Protein AF-D2I7M9-F1 (afdb_monomer)

Mean predicted aligned error: 14.88 Å

Radius of gyration: 34.61 Å; Cα contacts (8 Å, |Δi|>4): 36; chains: 1; bounding box: 81×60×85 Å

Structure (mmCIF, N/CA/C/O backbone):
data_AF-D2I7M9-F1
#
_entry.id   AF-D2I7M9-F1
#
loop_
_atom_site.group_PDB
_atom_site.id
_atom_site.type_symbol
_atom_site.label_atom_id
_atom_site.label_alt_id
_atom_site.label_comp_id
_atom_site.label_asym_id
_atom_site.label_entity_id
_atom_site.label_seq_id
_atom_site.pdbx_PDB_ins_code
_atom_site.Cartn_x
_atom_site.Cartn_y
_atom_site.Cartn_z
_atom_site.occupancy
_atom_site.B_iso_or_equiv
_atom_site.auth_seq_id
_atom_site.auth_comp_id
_atom_site.auth_asym_id
_atom_site.auth_atom_id
_atom_site.pdbx_PDB_model_num
ATOM 1 N N . MET A 1 1 ? 60.136 12.811 -37.665 1.00 73.50 1 MET A N 1
ATOM 2 C CA . MET A 1 1 ? 59.187 12.056 -38.513 1.00 73.50 1 MET A CA 1
ATOM 3 C C . MET A 1 1 ? 57.818 12.702 -38.362 1.00 73.50 1 MET A C 1
ATOM 5 O O . MET A 1 1 ? 57.393 12.862 -37.226 1.00 73.50 1 MET A O 1
ATOM 9 N N . LYS A 1 2 ? 57.168 13.144 -39.448 1.00 67.88 2 LYS A N 1
ATOM 10 C CA . LYS A 1 2 ? 55.767 13.604 -39.380 1.00 67.88 2 LYS A CA 1
ATOM 11 C C . LYS A 1 2 ? 54.863 12.363 -39.402 1.00 67.88 2 LYS A C 1
ATOM 13 O O . LYS A 1 2 ? 55.114 11.504 -40.249 1.00 67.88 2 LYS A O 1
ATOM 18 N N . PRO A 1 3 ? 53.889 12.227 -38.487 1.00 71.81 3 PRO A N 1
ATOM 19 C CA . PRO A 1 3 ? 52.992 11.079 -38.498 1.00 71.81 3 PRO A CA 1
ATOM 20 C C . PRO A 1 3 ? 52.155 11.053 -39.792 1.00 71.81 3 PRO A C 1
ATOM 22 O O . PRO A 1 3 ? 51.935 12.111 -40.391 1.00 71.81 3 PRO A O 1
ATOM 25 N N . PRO A 1 4 ? 51.719 9.862 -40.246 1.00 77.38 4 PRO A N 1
ATOM 26 C CA . PRO A 1 4 ? 50.911 9.715 -41.452 1.00 77.38 4 PRO A CA 1
ATOM 27 C C . PRO A 1 4 ? 49.624 10.557 -41.397 1.00 77.38 4 PRO A C 1
ATOM 29 O O . PRO A 1 4 ? 49.048 10.706 -40.320 1.00 77.38 4 PRO A O 1
ATOM 32 N N . PRO A 1 5 ? 49.133 11.062 -42.543 1.00 70.81 5 PRO A N 1
ATOM 33 C CA . PRO A 1 5 ? 48.019 12.015 -42.603 1.00 70.81 5 PRO A CA 1
ATOM 34 C C . PRO A 1 5 ? 46.698 11.533 -41.975 1.00 70.81 5 PRO A C 1
ATOM 36 O O . PRO A 1 5 ? 45.897 12.367 -41.579 1.00 70.81 5 PRO A O 1
ATOM 39 N N . LEU A 1 6 ? 46.497 10.220 -41.820 1.00 68.88 6 LEU A N 1
ATOM 40 C CA . LEU A 1 6 ? 45.281 9.617 -41.247 1.00 68.88 6 LEU A CA 1
ATOM 41 C C . LEU A 1 6 ? 45.448 9.164 -39.785 1.00 68.88 6 LEU A C 1
ATOM 43 O O . LEU A 1 6 ? 44.545 8.571 -39.209 1.00 68.88 6 LEU A O 1
ATOM 47 N N . PHE A 1 7 ? 46.609 9.408 -39.168 1.00 67.75 7 PHE A N 1
ATOM 48 C CA . PHE A 1 7 ? 46.930 8.903 -37.827 1.00 67.75 7 PHE A CA 1
ATOM 49 C C . PHE A 1 7 ? 46.013 9.458 -36.719 1.00 67.75 7 PHE A C 1
ATOM 51 O O . PHE A 1 7 ? 45.846 8.816 -35.688 1.00 67.75 7 PHE A O 1
ATOM 58 N N . ASN A 1 8 ? 45.400 10.624 -36.947 1.00 69.38 8 ASN A N 1
ATOM 59 C CA . ASN A 1 8 ? 44.469 11.270 -36.017 1.00 69.38 8 ASN A CA 1
ATOM 60 C C . ASN A 1 8 ? 42.984 11.063 -36.377 1.00 69.38 8 ASN A C 1
ATOM 62 O O . ASN A 1 8 ? 42.125 11.639 -35.711 1.00 69.38 8 ASN A O 1
ATOM 66 N N . GLU A 1 9 ? 42.659 10.290 -37.418 1.00 77.75 9 GLU A N 1
ATOM 67 C CA . GLU A 1 9 ? 41.266 10.060 -37.809 1.00 77.75 9 GLU A CA 1
ATOM 68 C C . GLU A 1 9 ? 40.650 8.886 -37.040 1.00 77.75 9 GLU A C 1
ATOM 70 O O . GLU A 1 9 ? 41.242 7.815 -36.888 1.00 77.75 9 GLU A O 1
ATOM 75 N N . VAL A 1 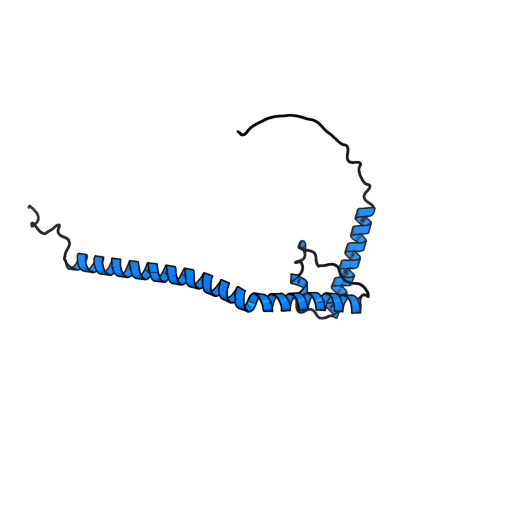10 ? 39.430 9.093 -36.544 1.00 78.94 10 VAL A N 1
ATOM 76 C CA . VAL A 1 10 ? 38.665 8.061 -35.844 1.00 78.94 10 VAL A CA 1
ATOM 77 C C . VAL A 1 10 ? 38.230 7.001 -36.859 1.00 78.94 10 VAL A C 1
ATOM 79 O O . VAL A 1 10 ? 37.577 7.314 -37.853 1.00 78.94 10 VAL A O 1
ATOM 82 N N . SER A 1 11 ? 38.585 5.737 -36.614 1.00 87.00 11 SER A N 1
ATOM 83 C CA . SER A 1 11 ? 38.218 4.623 -37.500 1.00 87.00 11 SER A CA 1
ATOM 84 C C . SER A 1 11 ? 36.698 4.523 -37.678 1.00 87.00 11 SER A C 1
ATOM 86 O O . SER A 1 11 ? 35.938 4.683 -36.722 1.00 87.00 11 SER A O 1
ATOM 88 N N . ALA A 1 12 ? 36.245 4.146 -38.877 1.00 88.19 12 ALA A N 1
ATOM 89 C CA . ALA A 1 12 ? 34.831 3.899 -39.174 1.00 88.19 12 ALA A CA 1
ATOM 90 C C . ALA A 1 12 ? 34.173 2.907 -38.192 1.00 88.19 12 ALA A C 1
ATOM 92 O O . ALA A 1 12 ? 32.999 3.048 -37.849 1.00 88.19 12 ALA A O 1
ATOM 93 N N . THR A 1 13 ? 34.943 1.938 -37.687 1.00 89.69 13 THR A N 1
ATOM 94 C CA . THR A 1 13 ? 34.495 0.989 -36.656 1.00 89.69 13 THR A CA 1
ATOM 95 C C . THR A 1 13 ? 34.154 1.669 -35.330 1.00 89.69 13 THR A C 1
ATOM 97 O O . THR A 1 13 ? 33.180 1.287 -34.685 1.00 89.69 13 THR A O 1
ATOM 100 N N . VAL A 1 14 ? 34.916 2.692 -34.935 1.00 90.75 14 VAL A N 1
ATOM 101 C CA . VAL A 1 14 ? 34.681 3.459 -33.704 1.00 90.75 14 VAL A CA 1
ATOM 102 C C . VAL A 1 14 ? 33.430 4.321 -33.860 1.00 90.75 14 VAL A C 1
ATOM 104 O O . VAL A 1 14 ? 32.559 4.268 -32.999 1.00 90.75 14 VAL A O 1
ATOM 107 N N . ILE A 1 15 ? 33.261 4.995 -35.004 1.00 91.12 15 ILE A N 1
ATOM 108 C CA . ILE A 1 15 ? 32.053 5.786 -35.308 1.00 91.12 15 ILE A CA 1
ATOM 109 C C . ILE A 1 15 ? 30.795 4.900 -35.267 1.00 91.12 15 ILE A C 1
ATOM 111 O O . ILE A 1 15 ? 29.759 5.279 -34.714 1.00 91.12 15 ILE A O 1
ATOM 115 N N . GLN A 1 16 ? 30.867 3.688 -35.827 1.00 94.62 16 GLN A N 1
ATOM 116 C CA . GLN A 1 16 ? 29.755 2.741 -35.776 1.00 94.62 16 GLN A CA 1
ATOM 117 C C . GLN A 1 16 ? 29.469 2.268 -34.343 1.00 94.62 16 GLN A C 1
ATOM 119 O O . GLN A 1 16 ? 28.302 2.193 -33.950 1.00 94.62 16 GLN A O 1
ATOM 124 N N . ALA A 1 17 ? 30.507 1.972 -33.558 1.00 94.56 17 ALA A N 1
ATOM 125 C CA . ALA A 1 17 ? 30.364 1.562 -32.164 1.00 94.56 17 ALA A CA 1
ATOM 126 C C . ALA A 1 17 ? 29.731 2.667 -31.303 1.00 94.56 17 ALA A C 1
ATOM 128 O O . ALA A 1 17 ? 28.813 2.384 -30.533 1.00 94.56 17 ALA A O 1
ATOM 129 N N . GLU A 1 18 ? 30.152 3.922 -31.482 1.00 95.38 18 GLU A N 1
ATOM 130 C CA . GLU A 1 18 ? 29.567 5.092 -30.819 1.00 95.38 18 GLU A CA 1
ATOM 131 C C . GLU A 1 18 ? 28.090 5.253 -31.178 1.00 95.38 18 GLU A C 1
ATOM 133 O O . GLU A 1 18 ? 27.251 5.398 -30.289 1.00 95.38 18 GLU A O 1
ATOM 138 N N . LYS A 1 19 ? 27.738 5.131 -32.465 1.00 96.25 19 LYS A N 1
ATOM 139 C CA . LYS A 1 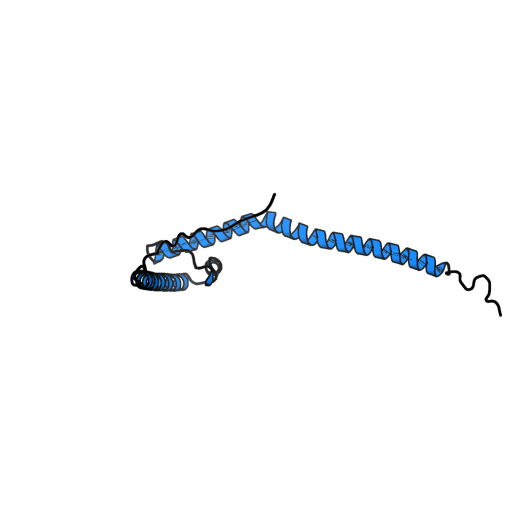19 ? 26.340 5.197 -32.913 1.00 96.25 19 LYS A CA 1
ATOM 140 C C . LYS A 1 19 ? 25.476 4.122 -32.250 1.00 96.25 19 LYS A C 1
ATOM 142 O O . LYS A 1 19 ? 24.388 4.421 -31.764 1.00 96.25 19 LYS A O 1
ATOM 147 N N . VAL A 1 20 ? 25.953 2.876 -32.209 1.00 97.06 20 VAL A N 1
ATOM 148 C CA . VAL A 1 20 ? 25.234 1.767 -31.557 1.00 97.06 20 VAL A CA 1
ATOM 149 C C . VAL A 1 20 ? 25.133 1.986 -30.046 1.00 97.06 20 VAL A C 1
ATOM 151 O O . VAL A 1 20 ? 24.090 1.705 -29.459 1.00 97.06 20 VAL A O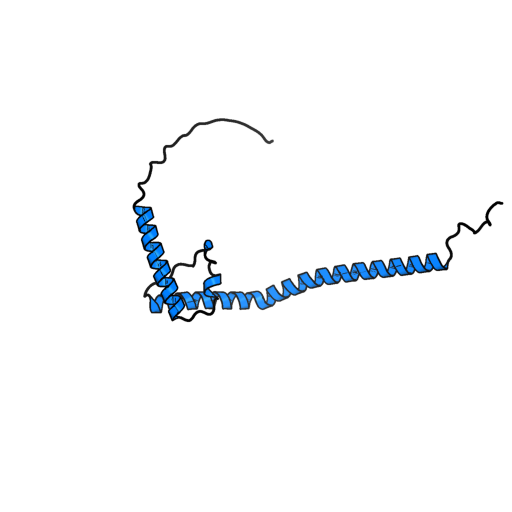 1
ATOM 154 N N . SER A 1 21 ? 26.191 2.497 -29.411 1.00 96.94 21 SER A N 1
ATOM 155 C CA . SER A 1 21 ? 26.194 2.816 -27.981 1.00 96.94 21 SER A CA 1
ATOM 156 C C . SER A 1 21 ? 25.144 3.874 -27.640 1.00 96.94 21 SER A C 1
ATOM 158 O O . SER A 1 21 ? 24.328 3.657 -26.747 1.00 96.94 21 SER A O 1
ATOM 160 N N . SER A 1 22 ? 25.091 4.963 -28.411 1.00 97.00 22 SER A N 1
ATOM 161 C CA . SER A 1 22 ? 24.111 6.037 -28.233 1.00 97.00 22 SER A CA 1
ATOM 162 C C . SER A 1 22 ? 22.673 5.543 -28.385 1.00 97.00 22 SER A C 1
ATOM 164 O O . SER A 1 22 ? 21.837 5.834 -27.533 1.00 97.00 22 SER A O 1
ATOM 166 N N . LEU A 1 23 ? 22.392 4.730 -29.412 1.00 97.56 23 LEU A N 1
ATOM 167 C CA . LEU A 1 23 ? 21.062 4.139 -29.610 1.00 97.56 23 LEU A CA 1
ATOM 168 C C . LEU A 1 23 ? 20.661 3.224 -28.446 1.00 97.56 23 LEU A C 1
ATOM 170 O O . LEU A 1 23 ? 19.524 3.265 -27.981 1.00 97.56 23 LEU A O 1
ATOM 174 N N . ARG A 1 24 ? 21.597 2.409 -27.946 1.00 97.94 24 ARG A N 1
ATOM 175 C CA . ARG A 1 24 ? 21.358 1.542 -26.785 1.00 97.94 24 ARG A CA 1
ATOM 176 C C . ARG A 1 24 ? 21.049 2.361 -25.536 1.00 97.94 24 ARG A C 1
ATOM 178 O O . ARG A 1 24 ? 20.111 2.026 -24.822 1.00 97.94 24 ARG A O 1
ATOM 185 N N . ASN A 1 25 ? 21.825 3.414 -25.290 1.00 98.00 25 ASN A N 1
ATOM 186 C CA . ASN A 1 25 ? 21.642 4.294 -24.144 1.00 98.00 25 ASN A CA 1
ATOM 187 C C . ASN A 1 25 ? 20.265 4.976 -24.177 1.00 98.00 25 ASN A C 1
ATOM 189 O O . ASN A 1 25 ? 19.567 4.992 -23.170 1.00 98.00 25 ASN A O 1
ATOM 193 N N . GLU A 1 26 ? 19.829 5.467 -25.341 1.00 97.94 26 GLU A N 1
ATOM 194 C CA . GLU A 1 26 ? 18.499 6.069 -25.499 1.00 97.94 26 GLU A CA 1
ATOM 195 C C . GLU A 1 26 ? 17.375 5.078 -25.156 1.00 97.94 26 GLU A C 1
ATOM 197 O O . GLU A 1 26 ? 16.449 5.406 -24.416 1.00 97.94 26 GLU A O 1
ATOM 202 N N . VAL A 1 27 ? 17.470 3.845 -25.660 1.00 98.19 27 VAL A N 1
ATOM 203 C CA . VAL A 1 27 ? 16.490 2.789 -25.373 1.00 98.19 27 VAL A CA 1
ATOM 204 C C . VAL A 1 27 ? 16.491 2.417 -23.888 1.00 98.19 27 VAL A C 1
ATOM 206 O O . VAL A 1 27 ? 15.425 2.254 -23.298 1.00 98.19 27 VAL A O 1
ATOM 209 N N . GLN A 1 28 ? 17.667 2.326 -23.263 1.00 98.31 28 GLN A N 1
ATOM 210 C CA . GLN A 1 28 ? 17.790 2.042 -21.831 1.00 98.31 28 GLN A CA 1
ATOM 211 C C . GLN A 1 28 ? 17.133 3.122 -20.971 1.00 98.31 28 GLN A C 1
ATOM 213 O O . GLN A 1 28 ? 16.389 2.782 -20.055 1.00 98.31 28 GLN A O 1
ATOM 218 N N . ILE A 1 29 ? 17.345 4.401 -21.296 1.00 98.12 29 ILE A N 1
ATOM 219 C CA . ILE A 1 29 ? 16.714 5.518 -20.582 1.00 98.12 29 ILE A CA 1
ATOM 220 C C . ILE A 1 29 ? 15.189 5.432 -20.694 1.00 98.12 29 ILE A C 1
ATOM 222 O O . ILE A 1 29 ? 14.509 5.470 -19.673 1.00 98.12 29 ILE A O 1
ATOM 226 N N . LYS A 1 30 ? 14.649 5.212 -21.900 1.00 98.31 30 LYS A N 1
ATOM 227 C CA . LYS A 1 30 ? 13.194 5.080 -22.098 1.00 98.31 30 LYS A CA 1
ATOM 228 C C . LYS A 1 30 ? 12.599 3.913 -21.311 1.00 98.31 30 LYS A C 1
ATOM 230 O O . LYS A 1 30 ? 11.518 4.033 -20.746 1.00 98.31 30 LYS A O 1
ATOM 235 N N . HIS A 1 31 ? 13.285 2.772 -21.260 1.00 98.44 31 HIS A N 1
ATOM 236 C CA . HIS A 1 31 ? 12.812 1.633 -20.472 1.00 98.44 31 HIS A CA 1
ATOM 237 C C . HIS A 1 31 ? 12.839 1.906 -18.968 1.00 98.44 31 HIS A C 1
ATOM 239 O O . HIS A 1 31 ? 11.900 1.531 -18.272 1.00 98.44 31 HIS A O 1
ATOM 245 N N . GLU A 1 32 ? 13.888 2.564 -18.480 1.00 98.31 32 GLU A N 1
ATOM 246 C CA . GLU A 1 32 ? 14.013 2.970 -17.080 1.00 98.31 32 GLU A CA 1
ATOM 247 C C . GLU A 1 32 ? 12.897 3.953 -16.681 1.00 98.31 32 GLU A C 1
ATOM 249 O O . GLU A 1 32 ? 12.301 3.815 -15.613 1.00 98.31 32 GLU A O 1
ATOM 254 N N . GLU A 1 33 ? 12.587 4.925 -17.542 1.00 98.31 33 GLU A N 1
ATOM 255 C CA . GLU A 1 33 ? 11.489 5.879 -17.349 1.00 98.31 33 GLU A CA 1
ATOM 256 C C . GLU A 1 33 ? 10.133 5.169 -17.318 1.00 98.31 33 GLU A C 1
ATOM 258 O O . GLU A 1 33 ? 9.404 5.297 -16.334 1.00 98.31 33 GLU A O 1
ATOM 263 N N . ASN A 1 34 ? 9.844 4.334 -18.321 1.00 98.38 34 ASN A N 1
ATOM 264 C CA . ASN A 1 34 ? 8.600 3.564 -18.385 1.00 98.38 34 ASN A CA 1
ATOM 265 C C . ASN A 1 34 ? 8.431 2.639 -17.173 1.00 98.38 34 ASN A C 1
ATOM 267 O O . ASN A 1 34 ? 7.324 2.464 -16.673 1.00 98.38 34 ASN A O 1
ATOM 271 N N . TYR A 1 35 ? 9.519 2.030 -16.693 1.00 98.38 35 TYR A N 1
ATOM 272 C CA . TYR A 1 35 ? 9.485 1.186 -15.502 1.00 98.38 35 TYR A CA 1
ATOM 273 C C . TYR A 1 35 ? 9.120 1.993 -14.250 1.00 98.38 35 TYR A C 1
ATOM 275 O O . TYR A 1 35 ? 8.256 1.579 -13.478 1.00 98.38 35 TYR A O 1
ATOM 283 N N . LYS A 1 36 ? 9.741 3.164 -14.060 1.00 98.38 36 LYS A N 1
ATOM 284 C CA . LYS A 1 36 ? 9.441 4.057 -12.930 1.00 98.38 36 LYS A CA 1
ATOM 285 C C . LYS A 1 36 ? 8.003 4.557 -12.966 1.00 98.38 36 LYS A C 1
ATOM 287 O O . LYS A 1 36 ? 7.355 4.575 -11.923 1.00 98.38 36 LYS A O 1
ATOM 292 N N . GLU A 1 37 ? 7.512 4.928 -14.143 1.00 98.50 37 GLU A N 1
ATOM 293 C CA . GLU A 1 37 ? 6.121 5.335 -14.335 1.00 98.50 37 GLU A CA 1
ATOM 294 C C . GLU A 1 37 ? 5.166 4.181 -14.012 1.00 98.50 37 GLU A C 1
ATOM 296 O O . GLU A 1 37 ? 4.289 4.335 -13.164 1.00 98.50 37 GLU A O 1
ATOM 301 N N . ALA A 1 38 ? 5.410 2.992 -14.572 1.00 98.50 38 ALA A N 1
ATOM 302 C CA . ALA A 1 38 ? 4.585 1.813 -14.327 1.00 98.50 38 ALA A CA 1
ATOM 303 C C . ALA A 1 38 ? 4.491 1.456 -12.835 1.00 98.50 38 ALA A C 1
ATOM 305 O O . ALA A 1 38 ? 3.415 1.093 -12.368 1.00 98.50 38 ALA A O 1
ATOM 306 N N . LEU A 1 39 ? 5.574 1.590 -12.061 1.00 98.31 39 LEU A N 1
ATOM 307 C CA . LEU A 1 39 ? 5.535 1.357 -10.611 1.00 98.31 39 LEU A CA 1
ATOM 308 C C . LEU A 1 39 ? 4.555 2.287 -9.886 1.00 98.31 39 LEU A C 1
ATOM 310 O O . LEU A 1 39 ? 3.861 1.852 -8.965 1.00 98.31 39 LEU A O 1
ATOM 314 N N . VAL A 1 40 ? 4.518 3.563 -10.274 1.00 98.00 40 VAL A N 1
ATOM 315 C CA . VAL A 1 40 ? 3.608 4.549 -9.681 1.00 98.00 40 VAL A CA 1
ATOM 316 C C . VAL A 1 40 ? 2.179 4.256 -10.117 1.00 98.00 40 VAL A C 1
ATOM 318 O O . VAL A 1 40 ? 1.316 4.091 -9.256 1.00 98.00 40 VAL A O 1
ATOM 321 N N . THR A 1 41 ? 1.954 4.090 -11.421 1.00 98.50 41 THR A N 1
ATOM 322 C CA . THR A 1 41 ? 0.633 3.809 -11.993 1.00 98.50 41 THR A CA 1
ATOM 323 C C . THR A 1 41 ? 0.015 2.552 -11.392 1.00 98.50 41 THR A C 1
ATOM 325 O O . THR A 1 41 ? -1.087 2.609 -10.863 1.00 98.50 41 THR A O 1
ATOM 328 N N . ILE A 1 42 ? 0.749 1.434 -11.359 1.00 98.25 42 ILE A N 1
ATOM 329 C CA . ILE A 1 42 ? 0.238 0.167 -10.813 1.00 98.25 42 ILE A CA 1
ATOM 330 C C . ILE A 1 42 ? -0.137 0.317 -9.334 1.00 98.25 42 ILE A C 1
ATOM 332 O O . ILE A 1 42 ? -1.158 -0.208 -8.894 1.00 98.25 42 ILE A O 1
ATOM 336 N N . LYS A 1 43 ? 0.669 1.039 -8.547 1.00 97.81 43 LYS A N 1
ATOM 337 C CA . LYS A 1 43 ? 0.376 1.275 -7.127 1.00 97.81 43 LYS A CA 1
ATOM 338 C C . LYS A 1 43 ? -0.879 2.130 -6.939 1.00 97.81 43 LYS A C 1
ATOM 340 O O . LYS A 1 43 ? -1.655 1.880 -6.016 1.00 97.81 43 LYS A O 1
ATOM 345 N N . GLU A 1 44 ? -1.050 3.158 -7.762 1.00 98.06 44 GLU A N 1
ATOM 346 C CA . GLU A 1 44 ? -2.219 4.038 -7.723 1.00 98.06 44 GLU A CA 1
ATOM 347 C C . GLU A 1 44 ? -3.488 3.307 -8.159 1.00 98.06 44 GLU A C 1
ATOM 349 O O . GLU A 1 44 ? -4.497 3.391 -7.458 1.00 98.06 44 GLU A O 1
ATOM 354 N N . ASP A 1 45 ? -3.409 2.516 -9.227 1.00 98.25 45 ASP A N 1
ATOM 355 C CA . ASP A 1 45 ? -4.507 1.686 -9.723 1.00 98.25 45 ASP A CA 1
ATOM 356 C C . ASP A 1 45 ? -4.943 0.661 -8.676 1.00 98.25 45 ASP A C 1
ATOM 358 O O . ASP A 1 45 ? -6.131 0.539 -8.376 1.00 98.25 45 ASP A O 1
ATOM 362 N N . LEU A 1 46 ? -3.987 -0.027 -8.044 1.00 97.81 46 LEU A N 1
ATOM 363 C CA . LEU A 1 46 ? -4.284 -0.980 -6.977 1.00 97.81 46 LEU A CA 1
ATOM 364 C C . LEU A 1 46 ? -4.972 -0.285 -5.798 1.00 97.81 46 LEU A C 1
ATOM 366 O O . LEU A 1 46 ? -5.979 -0.770 -5.290 1.00 97.81 46 LEU A O 1
ATOM 370 N N . LYS A 1 47 ? -4.498 0.901 -5.399 1.00 96.94 47 LYS A N 1
ATOM 371 C CA . LYS A 1 47 ? -5.157 1.696 -4.356 1.00 96.94 47 LYS A CA 1
ATOM 372 C C . LYS A 1 47 ? -6.567 2.136 -4.765 1.00 96.94 47 LYS A C 1
ATOM 374 O O . LYS A 1 47 ? -7.439 2.206 -3.903 1.00 96.94 47 LYS A O 1
ATOM 379 N N . LEU A 1 48 ? -6.798 2.461 -6.034 1.00 97.69 48 LEU A N 1
ATOM 380 C CA . LEU A 1 48 ? -8.113 2.867 -6.528 1.00 97.69 48 LEU A CA 1
ATOM 381 C C . LEU A 1 48 ? -9.105 1.697 -6.525 1.00 97.69 48 LEU A C 1
ATOM 383 O O . LEU A 1 48 ? -10.262 1.884 -6.154 1.00 97.69 48 LEU A O 1
ATOM 387 N N . ILE A 1 49 ? -8.641 0.510 -6.919 1.00 97.69 49 ILE A N 1
ATOM 388 C CA . ILE A 1 49 ? -9.463 -0.695 -7.055 1.00 97.69 49 ILE A CA 1
ATOM 389 C C . ILE A 1 49 ? -9.718 -1.346 -5.690 1.00 97.69 49 ILE A C 1
ATOM 391 O O . ILE A 1 49 ? -10.861 -1.643 -5.358 1.00 97.69 49 ILE A O 1
ATOM 395 N N . GLU A 1 50 ? -8.674 -1.545 -4.883 1.00 96.75 50 GLU A N 1
ATOM 396 C CA . GLU A 1 50 ? -8.756 -2.284 -3.613 1.00 96.75 50 GLU A CA 1
ATOM 397 C C . GLU A 1 50 ? -8.983 -1.371 -2.401 1.00 96.75 50 GLU A C 1
ATOM 399 O O . GLU A 1 50 ? -9.529 -1.793 -1.384 1.00 96.75 50 GLU A O 1
ATOM 404 N N . GLY A 1 51 ? -8.589 -0.098 -2.488 1.00 97.06 51 GLY A N 1
ATOM 405 C CA . GLY A 1 51 ? -8.669 0.845 -1.371 1.00 97.06 51 GLY A CA 1
ATOM 406 C C . GLY A 1 51 ? -10.069 1.030 -0.777 1.00 97.06 51 GLY A C 1
ATOM 407 O O . GLY A 1 51 ? -10.161 1.093 0.452 1.00 97.06 51 GLY A O 1
ATOM 408 N N . PRO A 1 52 ? -11.154 1.113 -1.575 1.00 97.56 52 PRO A N 1
ATOM 409 C CA . PRO A 1 52 ? -12.510 1.180 -1.038 1.00 97.56 52 PRO A CA 1
ATOM 410 C C . PRO A 1 52 ? -12.867 -0.044 -0.192 1.00 97.56 52 PRO A C 1
ATOM 412 O O . PRO A 1 52 ? -13.326 0.124 0.932 1.00 97.56 52 PRO A O 1
ATOM 415 N N . ASP A 1 53 ? -12.595 -1.253 -0.683 1.00 97.06 53 ASP A N 1
ATOM 416 C CA . ASP A 1 53 ? -12.904 -2.497 0.031 1.00 97.06 53 ASP A CA 1
ATOM 417 C C . ASP A 1 53 ? -12.083 -2.628 1.322 1.00 97.06 53 ASP A C 1
ATOM 419 O O . ASP A 1 53 ? -12.634 -2.852 2.400 1.00 97.06 53 ASP A O 1
ATOM 423 N N . ILE A 1 54 ? -10.775 -2.350 1.247 1.00 95.38 54 ILE A N 1
ATOM 424 C CA . ILE A 1 54 ? -9.894 -2.314 2.422 1.00 95.38 54 ILE A CA 1
ATOM 425 C C . ILE A 1 54 ? -10.426 -1.314 3.456 1.00 95.38 54 ILE A C 1
ATOM 427 O O . ILE A 1 54 ? -10.487 -1.626 4.645 1.00 95.38 54 I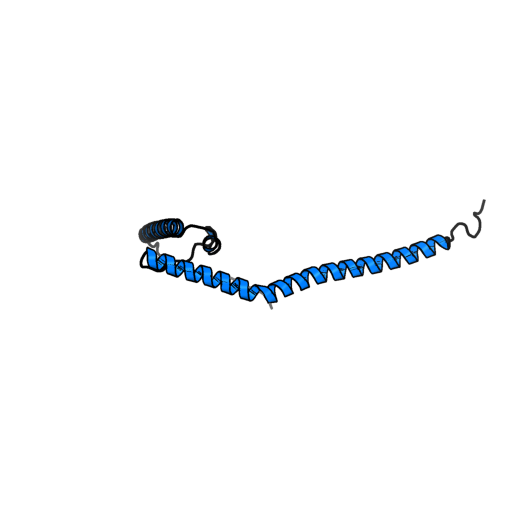LE A O 1
ATOM 431 N N . LYS A 1 55 ? -10.831 -0.113 3.025 1.00 95.62 55 LYS A N 1
ATOM 432 C CA . LYS A 1 55 ? -11.385 0.914 3.915 1.00 95.62 55 LYS A CA 1
ATOM 433 C C . LYS A 1 55 ? -12.662 0.432 4.601 1.00 95.62 55 LYS A C 1
ATOM 435 O O . LYS A 1 55 ? -12.760 0.586 5.816 1.00 95.62 55 LYS A O 1
ATOM 440 N N . GLU A 1 56 ? -13.623 -0.104 3.856 1.00 97.00 56 GLU A N 1
ATOM 441 C CA . GLU A 1 56 ? -14.892 -0.569 4.428 1.00 97.00 56 GLU A CA 1
ATOM 442 C C . GLU A 1 56 ? -14.662 -1.734 5.400 1.00 97.00 56 GLU A C 1
ATOM 444 O O . GLU A 1 56 ? -15.155 -1.694 6.524 1.00 97.00 56 GLU A O 1
ATOM 449 N N . ASN A 1 57 ? -13.804 -2.695 5.047 1.00 94.06 57 ASN A N 1
ATOM 450 C CA . ASN A 1 57 ? -13.436 -3.797 5.936 1.00 94.06 57 ASN A CA 1
ATOM 451 C C . ASN A 1 57 ? -12.788 -3.303 7.247 1.00 94.06 57 ASN A C 1
ATOM 453 O O . ASN A 1 57 ? -13.130 -3.768 8.335 1.00 94.06 57 ASN A O 1
ATOM 457 N N . LEU A 1 58 ? -11.879 -2.324 7.175 1.00 93.00 58 LEU A N 1
ATOM 458 C CA . LEU A 1 58 ? -11.276 -1.728 8.374 1.00 93.00 58 LEU A CA 1
ATOM 459 C C . LEU A 1 58 ? -12.315 -0.978 9.223 1.00 93.00 58 LEU A C 1
ATOM 461 O O . LEU A 1 58 ? -12.286 -1.062 10.451 1.00 93.00 58 LEU A O 1
ATOM 465 N N . GLN A 1 59 ? -13.247 -0.257 8.593 1.00 94.69 59 GLN A N 1
ATOM 466 C CA . GLN A 1 59 ? -14.339 0.415 9.303 1.00 94.69 59 GLN A CA 1
ATOM 467 C C . GLN A 1 59 ? -15.267 -0.586 9.997 1.00 94.69 59 GLN A C 1
ATOM 469 O O . GLN A 1 59 ? -15.671 -0.355 11.139 1.00 94.69 59 GLN A O 1
ATOM 474 N N . ASP A 1 60 ? -15.557 -1.712 9.350 1.00 94.31 60 ASP A N 1
ATOM 475 C CA . ASP A 1 60 ? -16.376 -2.776 9.917 1.00 94.31 60 ASP A CA 1
ATOM 476 C C . ASP A 1 60 ? -15.714 -3.453 11.114 1.00 94.31 60 ASP A C 1
ATOM 478 O O . ASP A 1 60 ? -16.387 -3.676 12.120 1.00 94.31 60 ASP A O 1
ATOM 482 N N . GLN A 1 61 ? -14.403 -3.698 11.069 1.00 91.44 61 GLN A N 1
ATOM 483 C CA . GLN A 1 61 ? -13.656 -4.221 12.220 1.00 91.44 61 GLN A CA 1
ATOM 484 C C . GLN A 1 61 ? -13.693 -3.257 13.411 1.00 91.44 61 GLN A C 1
ATOM 486 O O . GLN A 1 61 ? -13.951 -3.682 14.537 1.00 91.44 61 GLN A O 1
ATOM 491 N N . ILE A 1 62 ? -13.525 -1.950 13.174 1.00 91.69 62 ILE A N 1
ATOM 492 C CA . ILE A 1 62 ? -13.665 -0.934 14.230 1.00 91.69 62 ILE A CA 1
ATOM 493 C C . ILE A 1 62 ? -15.087 -0.951 14.797 1.00 91.69 62 ILE A C 1
ATOM 495 O O . ILE A 1 62 ? -15.275 -0.982 16.012 1.00 91.69 62 ILE A O 1
ATOM 499 N N . ARG A 1 63 ? -16.107 -0.952 13.933 1.00 93.25 63 ARG A N 1
ATOM 500 C CA . ARG A 1 63 ? -17.513 -0.990 14.356 1.00 93.25 63 ARG A CA 1
ATOM 501 C C . ARG A 1 63 ? -17.815 -2.238 15.182 1.00 93.25 63 ARG A C 1
ATOM 503 O O . ARG A 1 63 ? -18.502 -2.135 16.197 1.00 93.25 63 ARG A O 1
ATOM 510 N N . HIS A 1 64 ? -17.311 -3.392 14.753 1.00 91.56 64 HIS A N 1
ATOM 511 C CA . HIS A 1 64 ? -17.471 -4.659 15.455 1.00 91.56 64 HIS A CA 1
ATOM 512 C C . HIS A 1 64 ? -16.854 -4.591 16.847 1.00 91.56 64 HIS A C 1
ATOM 514 O O . HIS A 1 64 ? -17.556 -4.839 17.823 1.00 91.56 64 HIS A O 1
ATOM 520 N N . TRP A 1 65 ? -15.607 -4.122 16.936 1.00 89.38 65 TRP A N 1
ATOM 521 C CA . TRP A 1 65 ? -14.920 -3.899 18.201 1.00 89.38 65 TRP A CA 1
ATOM 522 C C . TRP A 1 65 ? -15.758 -3.031 19.148 1.00 89.38 65 TRP A C 1
ATOM 524 O O . TRP A 1 65 ? -16.119 -3.490 20.225 1.00 89.38 65 TRP A O 1
ATOM 534 N N . PHE A 1 66 ? -16.213 -1.842 18.728 1.00 91.12 66 PHE A N 1
ATOM 535 C CA . PHE A 1 66 ? -17.063 -0.974 19.567 1.00 91.12 66 PHE A CA 1
ATOM 536 C C . PHE A 1 66 ? -18.313 -1.685 20.113 1.00 91.12 66 PHE A C 1
ATOM 538 O O . PHE A 1 66 ? -18.703 -1.463 21.265 1.00 91.12 66 PHE A O 1
ATOM 545 N N . ILE A 1 67 ? -18.964 -2.509 19.285 1.00 91.06 67 ILE A N 1
ATOM 546 C CA . ILE A 1 67 ? -20.166 -3.258 19.669 1.00 91.06 67 ILE A CA 1
ATOM 547 C C . ILE A 1 67 ? -19.820 -4.354 20.677 1.00 91.06 67 ILE A C 1
ATOM 549 O O . ILE A 1 67 ? -20.515 -4.479 21.685 1.00 91.06 67 ILE A O 1
ATOM 553 N N . GLU A 1 68 ? -18.762 -5.126 20.439 1.00 87.31 68 GLU A N 1
ATOM 554 C CA . GLU A 1 68 ? -18.308 -6.171 21.359 1.00 87.31 68 GLU A CA 1
ATOM 555 C C . GLU A 1 68 ? -17.946 -5.589 22.723 1.00 87.31 68 GLU A C 1
ATOM 557 O O . GLU A 1 68 ? -18.430 -6.069 23.748 1.00 87.31 68 GLU A O 1
ATOM 562 N N . CYS A 1 69 ? -17.186 -4.494 22.738 1.00 87.50 69 CYS A N 1
ATOM 563 C CA . CYS A 1 69 ? -16.815 -3.798 23.962 1.00 87.50 69 CYS A CA 1
ATOM 564 C C . CYS A 1 69 ? -18.054 -3.364 24.741 1.00 87.50 69 CYS A C 1
ATOM 566 O O . CYS A 1 69 ? -18.165 -3.679 25.920 1.00 87.50 69 CYS A O 1
ATOM 568 N N . ARG A 1 70 ? -19.036 -2.737 24.076 1.00 89.75 70 ARG A N 1
ATOM 569 C CA . ARG A 1 70 ? -20.297 -2.348 24.720 1.00 89.75 70 ARG A CA 1
ATOM 570 C C . ARG A 1 70 ? -21.084 -3.542 25.243 1.00 89.75 70 ARG A C 1
ATOM 572 O O . ARG A 1 70 ? -21.674 -3.443 26.314 1.00 89.75 70 ARG A O 1
ATOM 579 N N . ASN A 1 71 ? -21.140 -4.639 24.496 1.00 89.25 71 ASN A N 1
ATOM 580 C CA . ASN A 1 71 ? -21.855 -5.835 24.934 1.00 89.25 71 ASN A CA 1
ATOM 581 C C . ASN A 1 71 ? -21.227 -6.431 26.202 1.00 89.25 71 ASN A C 1
ATOM 583 O O . ASN A 1 71 ? -21.940 -7.028 27.004 1.00 89.25 71 ASN A O 1
ATOM 587 N N . LEU A 1 72 ? -19.918 -6.247 26.388 1.00 85.69 72 LEU A N 1
ATOM 588 C CA . LEU A 1 72 ? -19.160 -6.806 27.504 1.00 85.69 72 LEU A CA 1
ATOM 589 C C . LEU A 1 72 ? -19.089 -5.860 28.714 1.00 85.69 72 LEU A C 1
ATOM 591 O O . LEU A 1 72 ? -19.255 -6.311 29.844 1.00 85.69 72 LEU A O 1
ATOM 595 N N . THR A 1 73 ? -18.887 -4.558 28.504 1.00 87.56 73 THR A N 1
ATOM 596 C CA . THR A 1 73 ? -18.732 -3.556 29.580 1.00 87.56 73 THR A CA 1
ATOM 597 C C . THR A 1 73 ? -20.016 -2.774 29.877 1.00 87.56 73 THR A C 1
ATOM 599 O O . THR A 1 73 ? -20.113 -2.091 30.895 1.00 87.56 73 THR A O 1
ATOM 602 N N . GLY A 1 74 ? -21.011 -2.838 28.989 1.00 89.00 74 GLY A N 1
ATOM 603 C CA . GLY A 1 74 ? -22.245 -2.050 29.049 1.00 89.00 74 GLY A CA 1
ATOM 604 C C . GLY A 1 74 ? -22.126 -0.632 28.473 1.00 89.00 74 GLY A C 1
ATOM 605 O O . GLY A 1 74 ? -23.148 0.035 28.285 1.00 89.00 74 GLY A O 1
ATOM 606 N N . THR A 1 75 ? -20.918 -0.163 28.146 1.00 89.00 75 THR A N 1
ATOM 607 C CA . THR A 1 75 ? -20.649 1.196 27.645 1.00 89.00 75 THR A CA 1
ATOM 608 C C . THR A 1 75 ? -19.750 1.167 26.411 1.00 89.00 75 THR A C 1
ATOM 610 O O . THR A 1 75 ? -18.960 0.249 26.215 1.00 89.00 75 THR A O 1
ATOM 613 N N . PHE A 1 76 ? -19.873 2.165 25.533 1.00 89.88 76 PHE A N 1
ATOM 614 C CA . PHE A 1 76 ? -18.959 2.264 24.395 1.00 89.88 76 PHE A CA 1
ATOM 615 C C . PHE A 1 76 ? -17.550 2.659 24.868 1.00 89.88 76 PHE A C 1
ATOM 617 O O . PHE A 1 76 ? -17.438 3.531 25.734 1.00 89.88 76 PHE A O 1
ATOM 624 N N . PRO A 1 77 ? -16.490 2.046 24.312 1.00 89.38 77 PRO A N 1
ATOM 625 C CA . PRO A 1 77 ? -15.114 2.404 24.636 1.00 89.38 77 PRO A CA 1
ATOM 626 C C . PRO A 1 77 ? -14.729 3.762 24.023 1.00 89.38 77 PRO A C 1
ATOM 628 O O . PRO A 1 77 ? -15.360 4.232 23.074 1.00 89.38 77 PRO A O 1
ATOM 631 N N . GLU A 1 78 ? -13.671 4.385 24.544 1.00 89.94 78 GLU A N 1
ATOM 632 C CA . GLU A 1 78 ? -12.974 5.476 23.851 1.00 89.94 78 GLU A CA 1
ATOM 633 C C . GLU A 1 78 ? -12.003 4.889 22.804 1.00 89.94 78 GLU A C 1
ATOM 635 O O . GLU A 1 78 ? -11.600 3.726 22.894 1.00 89.94 78 GLU A O 1
ATOM 640 N N . TYR A 1 79 ? -11.645 5.668 21.777 1.00 89.00 79 TYR A N 1
ATOM 641 C CA . TYR A 1 79 ? -10.645 5.229 20.798 1.00 89.00 79 TYR A CA 1
ATOM 642 C C . TYR A 1 79 ? -9.260 5.097 21.454 1.00 89.00 79 TYR A C 1
ATOM 644 O O . TYR A 1 79 ? -8.920 5.938 22.285 1.00 89.00 79 TYR A O 1
ATOM 652 N N . PRO A 1 80 ? -8.425 4.118 21.048 1.00 88.88 80 PRO A N 1
ATOM 653 C CA . PRO A 1 80 ? -7.085 3.982 21.610 1.00 88.88 80 PRO A CA 1
ATOM 654 C C . PRO A 1 80 ? -6.203 5.203 21.323 1.00 88.88 80 PRO A C 1
ATOM 656 O O . PRO A 1 80 ? -6.287 5.818 20.253 1.00 88.88 80 PRO A O 1
ATOM 659 N N . ASN A 1 81 ? -5.312 5.516 22.263 1.00 89.38 81 ASN A N 1
ATOM 660 C CA . ASN A 1 81 ? -4.418 6.665 22.175 1.00 89.38 81 ASN A CA 1
ATOM 661 C C . ASN A 1 81 ? -3.366 6.496 21.075 1.00 89.38 81 ASN A C 1
ATOM 663 O O . ASN A 1 81 ? -2.835 5.409 20.850 1.00 89.38 81 ASN A O 1
ATOM 667 N N . VAL A 1 82 ? -3.006 7.602 20.416 1.00 89.44 82 VAL A N 1
ATOM 668 C CA . VAL A 1 82 ? -2.008 7.596 19.331 1.00 89.44 82 VAL A CA 1
ATOM 669 C C . VAL A 1 82 ? -0.629 7.152 19.834 1.00 89.44 82 VAL A C 1
ATOM 671 O O . VAL A 1 82 ? 0.061 6.422 19.129 1.00 89.44 82 VAL A O 1
ATOM 674 N N . GLU A 1 83 ? -0.248 7.540 21.056 1.00 88.50 83 GLU A N 1
ATOM 675 C CA . GLU A 1 83 ? 1.037 7.166 21.676 1.00 88.50 83 GLU A CA 1
ATOM 676 C C . GLU A 1 83 ? 1.162 5.653 21.926 1.00 88.50 83 GLU A C 1
ATOM 678 O O . GLU A 1 83 ? 2.266 5.115 21.909 1.00 88.50 83 GLU A O 1
ATOM 683 N N . GLU A 1 84 ? 0.034 4.957 22.084 1.00 82.00 84 GLU A N 1
ATOM 684 C CA . GLU A 1 84 ? -0.030 3.508 22.313 1.00 82.00 84 GLU A CA 1
ATOM 685 C C . GLU A 1 84 ? -0.198 2.706 21.010 1.00 82.00 84 GLU A C 1
ATOM 687 O O . GLU A 1 84 ? -0.186 1.478 21.033 1.00 82.00 84 GLU A O 1
ATOM 692 N N . GLY A 1 85 ? -0.327 3.381 19.860 1.00 84.06 85 GLY A N 1
ATOM 693 C CA . GLY A 1 85 ? -0.516 2.759 18.542 1.00 84.06 85 GLY A CA 1
ATOM 694 C C . GLY A 1 85 ? -1.884 3.014 17.896 1.00 84.06 85 GLY A C 1
ATOM 695 O O . GLY A 1 85 ? -2.106 2.612 16.753 1.00 84.06 85 GLY A O 1
ATOM 696 N N . GLY A 1 86 ? -2.796 3.716 18.573 1.00 88.31 86 GLY A N 1
ATOM 697 C CA . GLY A 1 86 ? -4.082 4.146 18.025 1.00 88.31 86 GLY A CA 1
ATOM 698 C C . GLY A 1 86 ? -4.970 2.991 17.553 1.00 88.31 86 GLY A C 1
ATOM 699 O O . GLY A 1 86 ? -4.978 1.897 18.118 1.00 88.31 86 GLY A O 1
ATOM 700 N N . SER A 1 87 ? -5.716 3.210 16.469 1.00 86.38 87 SER A N 1
ATOM 701 C CA . SER A 1 87 ? -6.604 2.186 15.904 1.00 86.38 87 SER A CA 1
ATOM 702 C C . SER A 1 87 ? -5.873 0.947 15.377 1.00 86.38 87 SER A C 1
ATOM 704 O O . SER A 1 87 ? -6.519 -0.080 15.193 1.00 86.38 87 SER A O 1
ATOM 706 N N . ALA A 1 88 ? -4.546 0.985 15.189 1.00 88.94 88 ALA A N 1
ATOM 707 C CA . ALA A 1 88 ? -3.784 -0.187 14.752 1.00 88.94 88 ALA A CA 1
ATOM 708 C C . ALA A 1 88 ? -3.905 -1.365 15.736 1.00 88.94 88 ALA A C 1
ATOM 710 O O . ALA A 1 88 ? -3.890 -2.524 15.325 1.00 88.94 88 ALA A O 1
ATOM 711 N N . ILE A 1 89 ? -4.090 -1.071 17.027 1.00 87.12 89 ILE A N 1
ATOM 712 C CA . ILE A 1 89 ? -4.263 -2.083 18.076 1.00 87.12 89 ILE A CA 1
ATOM 713 C C . ILE A 1 89 ? -5.571 -2.869 17.877 1.00 87.12 89 ILE A C 1
ATOM 715 O O . ILE A 1 89 ? -5.619 -4.055 18.195 1.00 87.12 89 ILE A O 1
ATOM 719 N N . ILE A 1 90 ? -6.607 -2.239 17.308 1.00 87.62 90 ILE A N 1
ATOM 720 C CA . ILE A 1 90 ? -7.925 -2.852 17.068 1.00 87.62 90 ILE A CA 1
ATOM 721 C C . ILE A 1 90 ? -7.830 -3.972 16.023 1.00 87.62 90 ILE A C 1
ATOM 723 O O . ILE A 1 90 ? -8.538 -4.966 16.118 1.00 87.62 90 ILE A O 1
ATOM 727 N N . PHE A 1 91 ? -6.914 -3.850 15.060 1.00 86.06 91 PHE A N 1
ATOM 728 C CA . PHE A 1 91 ? -6.712 -4.841 13.996 1.00 86.06 91 PHE A CA 1
ATOM 729 C C . PHE A 1 91 ? -5.805 -6.011 14.410 1.00 86.06 91 PHE A C 1
ATOM 731 O O . PHE A 1 91 ? -5.465 -6.863 13.589 1.00 86.06 91 PHE A O 1
ATOM 738 N N . SER A 1 92 ? -5.361 -6.053 15.669 1.00 80.44 92 SER A N 1
ATOM 739 C CA . SER A 1 92 ? -4.583 -7.180 16.186 1.00 80.44 92 SER A CA 1
ATOM 740 C C . SER A 1 92 ? -5.506 -8.370 16.453 1.00 80.44 92 SER A C 1
ATOM 742 O O . SER A 1 92 ? -6.563 -8.200 17.053 1.00 80.44 92 SER A O 1
ATOM 744 N N . ASN A 1 93 ? -5.089 -9.585 16.078 1.00 68.44 93 ASN A N 1
ATOM 745 C CA . ASN A 1 93 ? -5.827 -10.824 16.362 1.00 68.44 93 ASN A CA 1
ATOM 746 C C . ASN A 1 93 ? -5.793 -11.147 17.867 1.00 68.44 93 ASN A C 1
ATOM 748 O O . ASN A 1 93 ? -5.025 -11.998 18.317 1.00 68.44 93 ASN A O 1
ATOM 752 N N . LYS A 1 94 ? -6.599 -10.433 18.650 1.00 70.38 94 LYS A N 1
ATOM 753 C CA . LYS A 1 94 ? -6.810 -10.669 20.077 1.00 70.38 94 LYS A CA 1
ATOM 754 C C . LYS A 1 94 ? -8.116 -11.425 20.271 1.00 70.38 94 LYS A C 1
ATOM 756 O O . LYS A 1 94 ? -9.080 -11.233 19.535 1.00 70.38 94 LYS A O 1
ATOM 761 N N . THR A 1 95 ? -8.152 -12.293 21.274 1.00 67.44 95 THR A N 1
ATOM 762 C CA . THR A 1 95 ? -9.417 -12.920 21.674 1.00 67.44 95 THR A CA 1
ATOM 763 C C . THR A 1 95 ? -10.342 -11.870 22.308 1.00 67.44 95 THR A C 1
ATOM 765 O O . THR A 1 95 ? -9.839 -10.947 22.954 1.00 67.44 95 THR A O 1
ATOM 768 N N . PRO A 1 96 ? -11.679 -12.001 22.197 1.00 61.56 96 PRO A N 1
ATOM 769 C CA . PRO A 1 96 ? -12.621 -11.040 22.788 1.00 61.56 96 PRO A CA 1
ATOM 770 C C . PRO A 1 96 ? -12.392 -10.788 24.289 1.00 61.56 96 PRO A C 1
ATOM 772 O O . PRO A 1 96 ? -12.572 -9.677 24.776 1.00 61.56 96 PRO A O 1
ATOM 775 N N . GLN A 1 97 ? -11.924 -11.808 25.015 1.00 64.88 97 GLN A N 1
ATOM 776 C CA . GLN A 1 97 ? -11.583 -11.736 26.441 1.00 64.88 97 GLN A CA 1
ATOM 777 C C . GLN A 1 97 ? -10.362 -10.839 26.708 1.00 64.88 97 GLN A C 1
ATOM 779 O O . GLN A 1 97 ? -10.388 -9.999 27.604 1.00 64.88 97 GLN A O 1
ATOM 784 N N . GLN A 1 98 ? -9.314 -10.943 25.887 1.00 69.94 98 GLN A N 1
ATOM 785 C CA . GLN A 1 98 ? -8.144 -10.062 25.991 1.00 69.94 98 GLN A CA 1
ATOM 786 C C . GLN A 1 98 ? -8.508 -8.612 25.670 1.00 69.94 98 GLN A C 1
ATOM 788 O O . GLN A 1 98 ? -8.048 -7.692 26.336 1.00 69.94 98 GLN A O 1
ATOM 793 N N . VAL A 1 99 ? -9.386 -8.406 24.684 1.00 67.88 99 VAL A N 1
ATOM 794 C CA . VAL A 1 99 ? -9.888 -7.068 24.352 1.00 67.88 99 VAL A CA 1
ATOM 795 C C . VAL A 1 99 ? -10.643 -6.458 25.535 1.00 67.88 99 VAL A C 1
ATOM 797 O O . VAL A 1 99 ? -10.464 -5.278 25.824 1.00 67.88 99 VAL A O 1
ATOM 800 N N . THR A 1 100 ? -11.452 -7.239 26.258 1.00 66.94 100 THR A N 1
ATOM 801 C CA . THR A 1 100 ? -12.150 -6.729 27.449 1.00 66.94 100 THR A CA 1
ATOM 802 C C . THR A 1 100 ? -11.226 -6.360 28.590 1.00 66.94 100 THR A C 1
ATOM 804 O O . THR A 1 100 ? -11.431 -5.317 29.205 1.00 66.94 100 THR A O 1
ATOM 807 N N . GLU A 1 101 ? -10.228 -7.192 28.876 1.00 74.50 101 GLU A N 1
ATOM 808 C CA . GLU A 1 101 ? -9.265 -6.928 29.945 1.00 74.50 101 GLU A CA 1
ATOM 809 C C . GLU A 1 101 ? -8.485 -5.641 29.660 1.00 74.50 101 GLU A C 1
ATOM 811 O O . GLU A 1 101 ? -8.402 -4.774 30.530 1.00 74.50 101 GLU A O 1
ATOM 816 N N . ASP A 1 102 ? -8.023 -5.466 28.417 1.00 72.06 102 ASP A N 1
ATOM 817 C CA . ASP A 1 102 ? -7.321 -4.259 27.974 1.00 72.06 102 ASP A CA 1
ATOM 818 C C . ASP A 1 102 ? -8.198 -3.001 28.116 1.00 72.06 102 ASP A C 1
ATOM 820 O O . ASP A 1 102 ? -7.733 -1.955 28.568 1.00 72.06 102 ASP A O 1
ATOM 824 N N . ILE A 1 103 ? -9.486 -3.087 27.764 1.00 71.06 103 ILE A N 1
ATOM 825 C CA . ILE A 1 103 ? -10.406 -1.942 27.839 1.00 71.06 103 ILE A CA 1
ATOM 826 C C . ILE A 1 103 ? -10.718 -1.565 29.276 1.00 71.06 103 ILE A C 1
ATOM 828 O O . ILE A 1 103 ? -10.726 -0.379 29.599 1.00 71.06 103 ILE A O 1
ATOM 832 N N . ILE A 1 104 ? -10.974 -2.549 30.137 1.00 74.38 104 ILE A N 1
ATOM 833 C CA . ILE A 1 104 ? -11.242 -2.297 31.554 1.00 74.38 104 ILE A CA 1
ATOM 834 C C . ILE A 1 104 ? -10.001 -1.672 32.201 1.00 74.38 104 ILE A C 1
ATOM 836 O O . ILE A 1 104 ? -10.121 -0.653 32.880 1.00 74.38 104 ILE A O 1
ATOM 840 N N . ALA A 1 105 ? -8.808 -2.211 31.928 1.00 76.25 105 ALA A N 1
ATOM 841 C CA . ALA A 1 105 ? -7.554 -1.662 32.436 1.00 76.25 105 ALA A CA 1
ATOM 842 C C . ALA A 1 105 ? -7.328 -0.210 31.976 1.00 76.25 105 ALA A C 1
ATOM 844 O O . ALA A 1 105 ? -7.025 0.654 32.802 1.00 76.25 105 ALA A O 1
ATOM 845 N N . ASN A 1 106 ? -7.546 0.084 30.690 1.00 73.56 106 ASN A N 1
ATOM 846 C CA . ASN A 1 106 ? -7.397 1.441 30.159 1.00 73.56 106 ASN A CA 1
ATOM 847 C C . ASN A 1 106 ? -8.436 2.415 30.730 1.00 73.56 106 ASN A C 1
ATOM 849 O O . ASN A 1 106 ? -8.084 3.537 31.093 1.00 73.56 106 ASN A O 1
ATOM 853 N N . GLN A 1 107 ? -9.699 2.001 30.872 1.00 71.81 107 GLN A N 1
ATOM 854 C CA . GLN A 1 107 ? -10.736 2.837 31.486 1.00 71.81 107 GLN A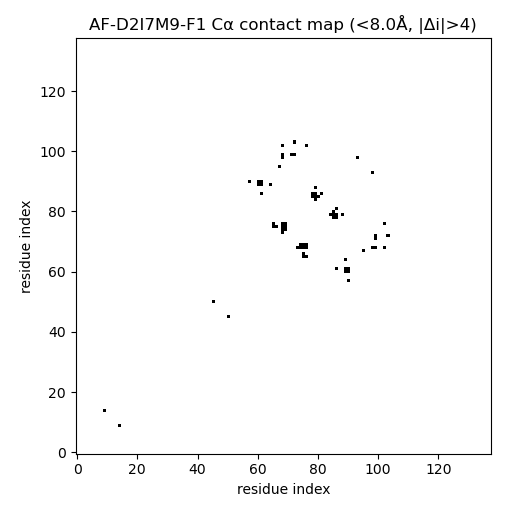 CA 1
ATOM 855 C C . GLN A 1 107 ? -10.430 3.144 32.959 1.00 71.81 107 GLN A C 1
ATOM 857 O O . GLN A 1 107 ? -10.643 4.270 33.415 1.00 71.81 107 GLN A O 1
ATOM 862 N N . GLU A 1 108 ? -9.906 2.173 33.711 1.00 74.44 108 GLU A N 1
ATOM 863 C CA . GLU A 1 108 ? -9.510 2.375 35.105 1.00 74.44 108 GLU A CA 1
ATOM 864 C C . GLU A 1 108 ? -8.303 3.309 35.252 1.00 74.44 108 GLU A C 1
ATOM 866 O O . GLU A 1 108 ? -8.292 4.157 36.153 1.00 74.44 108 GLU A O 1
ATOM 871 N N . GLU A 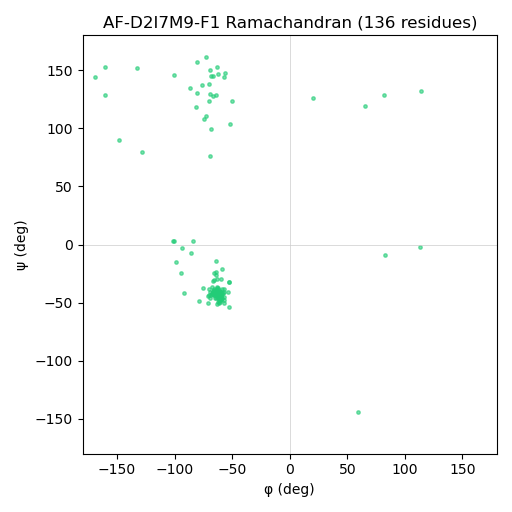1 109 ? -7.289 3.179 34.393 1.00 73.12 109 GLU A N 1
ATOM 872 C CA . GLU A 1 109 ? -6.133 4.082 34.386 1.00 73.12 109 GLU A CA 1
ATOM 873 C C . GLU A 1 109 ? -6.532 5.506 33.979 1.00 73.12 109 GLU A C 1
ATOM 875 O O . GLU A 1 109 ? -6.174 6.463 34.675 1.00 73.12 109 GLU A O 1
ATOM 880 N N . GLU A 1 110 ? -7.376 5.670 32.956 1.00 70.50 110 GLU A N 1
ATOM 881 C CA . GLU A 1 110 ? -7.906 6.984 32.588 1.00 70.50 110 GLU A CA 1
ATOM 882 C C . GLU A 1 110 ? -8.706 7.638 33.719 1.00 70.50 110 GLU A C 1
ATOM 884 O O . GLU A 1 110 ? -8.544 8.830 33.988 1.00 70.50 110 GLU A O 1
ATOM 889 N N . GLU A 1 111 ? -9.558 6.883 34.417 1.00 72.31 111 GLU A N 1
ATOM 890 C CA . GLU A 1 111 ? -10.305 7.384 35.574 1.00 72.31 111 GLU A CA 1
ATOM 891 C C . GLU A 1 111 ? -9.367 7.826 36.709 1.00 72.31 111 GLU A C 1
ATOM 893 O O . GLU A 1 111 ? -9.596 8.859 37.356 1.00 72.31 111 GLU A O 1
ATOM 898 N N . LYS A 1 112 ? -8.279 7.085 36.961 1.00 73.19 112 LYS A N 1
ATOM 899 C CA . LYS A 1 112 ? -7.263 7.469 37.955 1.00 73.19 112 LYS A CA 1
ATOM 900 C C . LYS A 1 112 ? -6.533 8.741 37.540 1.00 73.19 112 LYS A C 1
ATOM 902 O O . LYS A 1 112 ? -6.316 9.613 38.388 1.00 73.19 112 LYS A O 1
ATOM 907 N N . ASP A 1 113 ? -6.181 8.886 36.271 1.00 70.25 113 ASP A N 1
ATOM 908 C CA . ASP A 1 113 ? -5.451 10.052 35.784 1.00 70.25 113 ASP A CA 1
ATOM 909 C C . ASP A 1 113 ? -6.336 11.298 35.670 1.00 70.25 113 ASP A C 1
ATOM 911 O O . ASP A 1 113 ? -5.921 12.377 36.112 1.00 70.25 113 ASP A O 1
ATOM 915 N N . LYS A 1 114 ? -7.602 11.152 35.258 1.00 69.94 114 LYS A N 1
ATOM 916 C CA . LYS A 1 114 ? -8.630 12.206 35.343 1.00 69.94 114 LYS A CA 1
ATOM 917 C C . LYS A 1 114 ? -8.809 12.670 36.804 1.00 69.94 114 LYS A C 1
ATOM 919 O O . LYS A 1 114 ? -8.817 13.877 37.076 1.00 69.94 114 LYS A O 1
ATOM 924 N N . LYS A 1 115 ? -8.820 11.752 37.786 1.00 67.56 115 LYS A N 1
ATOM 925 C CA . LYS A 1 115 ? -8.859 12.085 39.233 1.00 67.56 115 LYS A CA 1
ATOM 926 C C . LYS A 1 115 ? -7.585 12.769 39.747 1.00 67.56 115 LYS A C 1
ATOM 928 O O . LYS A 1 115 ? -7.678 13.666 40.592 1.00 67.56 115 LYS A O 1
ATOM 933 N N . LYS A 1 116 ? -6.394 12.400 39.259 1.00 62.72 116 LYS A N 1
ATOM 934 C CA . LYS A 1 116 ? -5.126 13.078 39.607 1.00 62.72 116 LYS A CA 1
ATOM 935 C C . LYS A 1 116 ? -5.044 14.482 38.997 1.00 62.72 116 LYS A C 1
ATOM 937 O O . LYS A 1 116 ? -4.580 15.405 39.669 1.00 62.72 116 LYS A O 1
ATOM 942 N N . ALA A 1 117 ? -5.526 14.667 37.768 1.00 58.31 117 ALA A N 1
ATOM 943 C CA . ALA A 1 117 ? -5.582 15.966 37.100 1.00 58.31 117 ALA A CA 1
ATOM 944 C C . ALA A 1 117 ? -6.566 16.927 37.791 1.00 58.31 117 ALA A C 1
ATOM 946 O O . ALA A 1 117 ? -6.231 18.093 38.001 1.00 58.31 117 ALA A O 1
ATOM 947 N N . ALA A 1 118 ? -7.723 16.432 38.247 1.00 57.06 118 ALA A N 1
ATOM 948 C CA . ALA A 1 118 ? -8.697 17.217 39.012 1.00 57.06 118 ALA A CA 1
ATOM 949 C C . ALA A 1 118 ? -8.184 17.670 40.398 1.00 57.06 118 ALA A C 1
ATOM 951 O O . ALA A 1 118 ? -8.644 18.684 40.922 1.00 57.06 118 ALA A O 1
ATOM 952 N N . LYS A 1 119 ? -7.202 16.964 40.985 1.00 54.53 119 LYS A N 1
ATOM 953 C CA . LYS A 1 119 ? -6.551 17.338 42.257 1.00 54.53 119 LYS A CA 1
ATOM 954 C C . LYS A 1 119 ? -5.383 18.325 42.114 1.00 54.53 119 LYS A C 1
ATOM 956 O O . LYS A 1 119 ? -4.894 18.808 43.137 1.00 54.53 119 LYS A O 1
ATOM 961 N N . LYS A 1 120 ? -4.925 18.672 40.901 1.00 43.06 120 LYS A N 1
ATOM 962 C CA . LYS A 1 120 ? -3.937 19.754 40.722 1.00 43.06 120 LYS A CA 1
ATOM 963 C C . LYS A 1 120 ? -4.656 21.114 40.754 1.00 43.06 120 LYS A C 1
ATOM 965 O O . LYS A 1 120 ? -5.494 21.372 39.892 1.00 43.06 120 LYS A O 1
ATOM 970 N N . PRO A 1 121 ? -4.350 22.013 41.711 1.00 43.72 121 PRO A N 1
ATOM 971 C CA . PRO A 1 121 ? -5.034 23.297 41.812 1.00 43.72 121 PRO A CA 1
ATOM 972 C C . PRO A 1 121 ? -4.757 24.153 40.569 1.00 43.72 121 PRO A C 1
ATOM 974 O O . PRO A 1 121 ? -3.601 24.361 40.189 1.00 43.72 121 PRO A O 1
ATOM 977 N N . LYS A 1 122 ? -5.828 24.674 39.951 1.00 46.22 122 LYS A N 1
ATOM 978 C CA . LYS A 1 122 ? -5.773 25.713 38.911 1.00 46.22 122 LYS A CA 1
ATOM 979 C C . LYS A 1 122 ? -4.937 26.894 39.426 1.00 46.22 122 LYS A C 1
ATOM 981 O O . LYS A 1 122 ? -5.419 27.692 40.226 1.00 46.22 122 LYS A O 1
ATOM 986 N N . LYS A 1 123 ? -3.691 27.036 38.960 1.00 37.50 123 LYS A N 1
ATOM 987 C CA . LYS A 1 123 ? -2.938 28.291 39.112 1.00 37.50 123 LYS A CA 1
ATOM 988 C C . LYS A 1 123 ? -3.594 29.360 38.221 1.00 37.50 123 LYS A C 1
ATOM 990 O O . LYS A 1 123 ? -3.822 29.085 37.042 1.00 37.50 123 LYS A O 1
ATOM 995 N N . PRO A 1 124 ? -3.900 30.560 38.745 1.00 39.53 124 PRO A N 1
ATOM 996 C CA . PRO A 1 124 ? -4.556 31.609 37.979 1.00 39.53 124 PRO A CA 1
ATOM 997 C C . PRO A 1 124 ? -3.630 32.119 36.870 1.00 39.53 124 PRO A C 1
ATOM 999 O O . PRO A 1 124 ? -2.477 32.488 37.109 1.00 39.53 124 PRO A O 1
ATOM 1002 N N . LYS A 1 125 ? -4.153 32.127 35.643 1.00 35.81 125 LYS A N 1
ATOM 1003 C CA . LYS A 1 125 ? -3.515 32.686 34.451 1.00 35.81 125 LYS A CA 1
ATOM 1004 C C . LYS A 1 125 ? -3.474 34.208 34.626 1.00 35.81 125 LYS A C 1
ATOM 1006 O O . LYS A 1 125 ? -4.483 34.883 34.468 1.00 35.81 125 LYS A O 1
ATOM 1011 N N . LYS A 1 126 ? -2.321 34.736 35.040 1.00 33.81 126 LYS A N 1
ATOM 1012 C CA . LYS A 1 126 ? -2.070 36.177 35.145 1.00 33.81 126 LYS A CA 1
ATOM 1013 C C . LYS A 1 126 ? -1.875 36.720 33.729 1.00 33.81 126 LYS A C 1
ATOM 1015 O O . LYS A 1 126 ? -0.857 36.427 33.103 1.00 33.81 126 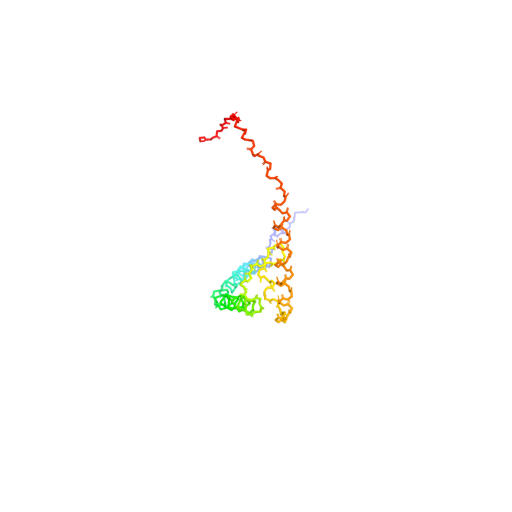LYS A O 1
ATOM 1020 N N . GLU A 1 127 ? -2.859 37.466 33.233 1.00 39.72 127 GLU A N 1
ATOM 1021 C CA . GLU A 1 127 ? -2.710 38.323 32.057 1.00 39.72 127 GLU A CA 1
ATOM 1022 C C . GLU A 1 127 ? -1.466 39.198 32.227 1.00 39.72 127 GLU A C 1
ATOM 1024 O O . GLU A 1 127 ? -1.297 39.910 33.221 1.00 39.72 127 GLU A O 1
ATOM 1029 N N . LYS A 1 128 ? -0.562 39.109 31.255 1.00 36.78 128 LYS A N 1
ATOM 1030 C CA . LYS A 1 128 ? 0.544 40.045 31.090 1.00 36.78 128 LYS A CA 1
ATOM 1031 C C . LYS A 1 128 ? 0.510 40.523 29.648 1.00 36.78 128 LYS A C 1
ATOM 1033 O O . LYS A 1 128 ? 1.238 40.047 28.785 1.00 36.78 128 LYS A O 1
ATOM 1038 N N . GLU A 1 129 ? -0.393 41.460 29.408 1.00 41.16 129 GLU A N 1
ATOM 1039 C CA . GLU A 1 129 ? -0.404 42.297 28.222 1.00 41.16 129 GLU A CA 1
ATOM 1040 C C . GLU A 1 129 ? 0.757 43.304 28.338 1.00 41.16 129 GLU A C 1
ATOM 1042 O O . GLU A 1 129 ? 0.756 44.174 29.209 1.00 41.16 129 GLU A O 1
ATOM 1047 N N . LYS A 1 130 ? 1.793 43.165 27.500 1.00 36.97 130 LYS A N 1
ATOM 1048 C CA . LYS A 1 130 ? 2.767 44.230 27.191 1.00 36.97 130 LYS A CA 1
ATOM 1049 C C . LYS A 1 130 ? 3.287 44.094 25.752 1.00 36.97 130 LYS A C 1
ATOM 1051 O O . LYS A 1 130 ? 4.264 43.410 25.488 1.00 36.97 130 LYS A O 1
ATOM 1056 N N . LYS A 1 131 ? 2.560 44.751 24.846 1.00 34.69 131 LYS A N 1
ATOM 1057 C CA . LYS A 1 131 ? 2.985 45.762 23.852 1.00 34.69 131 LYS A CA 1
ATOM 1058 C C . LYS A 1 131 ? 4.479 45.841 23.437 1.00 34.69 131 LYS A C 1
ATOM 1060 O O . LYS A 1 131 ? 5.326 46.164 24.265 1.00 34.69 131 LYS A O 1
ATOM 1065 N N . GLY A 1 132 ? 4.703 45.776 22.111 1.00 32.09 132 GLY A N 1
ATOM 1066 C CA . GLY A 1 132 ? 5.835 46.352 21.343 1.00 32.09 132 GLY A CA 1
ATOM 1067 C C . GLY A 1 132 ? 6.761 45.302 20.694 1.00 32.09 132 GLY A C 1
ATOM 1068 O O . GLY A 1 132 ? 7.195 44.403 21.391 1.00 32.09 132 GLY A O 1
ATOM 1069 N N . THR A 1 133 ? 7.172 45.336 19.415 1.00 32.22 133 THR A N 1
ATOM 1070 C CA . THR A 1 133 ? 7.190 46.410 18.400 1.00 32.22 133 THR A CA 1
ATOM 1071 C C . THR A 1 133 ? 7.535 45.820 17.002 1.00 32.22 133 THR A C 1
ATOM 1073 O O . THR A 1 133 ? 8.408 44.966 16.933 1.00 32.22 133 THR A O 1
ATOM 1076 N N . LYS A 1 134 ? 6.918 46.369 15.933 1.00 34.28 134 LYS A N 1
ATOM 1077 C CA . LYS A 1 134 ? 7.447 46.687 14.569 1.00 34.28 134 LYS A CA 1
ATOM 1078 C C . LYS A 1 134 ? 7.917 45.600 13.566 1.00 34.28 134 LYS A C 1
ATOM 1080 O O . LYS A 1 134 ? 8.868 44.887 13.827 1.00 34.28 134 LYS A O 1
ATOM 1085 N N . GLU A 1 135 ? 7.252 45.540 12.390 1.00 39.09 135 GLU A N 1
ATOM 1086 C CA . GLU A 1 135 ? 7.731 45.955 11.026 1.00 39.09 135 GLU A CA 1
ATOM 1087 C C . GLU A 1 135 ? 8.598 44.866 10.342 1.00 39.09 135 GLU A C 1
ATOM 1089 O O . GLU A 1 135 ? 9.536 44.383 10.949 1.00 39.09 135 GLU A O 1
ATOM 1094 N N . LYS A 1 136 ? 8.414 44.379 9.106 1.00 40.25 136 LYS A N 1
AT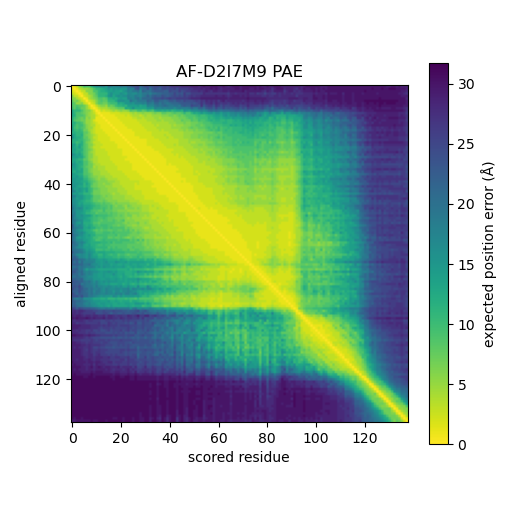OM 1095 C CA . LYS A 1 136 ? 7.895 44.887 7.822 1.00 40.25 136 LYS A CA 1
ATOM 1096 C C . LYS A 1 136 ? 7.524 43.671 6.951 1.00 40.25 136 LYS A C 1
ATOM 1098 O O . LYS A 1 136 ? 8.248 42.686 7.025 1.00 40.25 136 LYS A O 1
ATOM 1103 N N . THR A 1 137 ? 6.581 43.777 6.015 1.00 35.72 137 THR A N 1
ATOM 1104 C CA . THR A 1 137 ? 6.917 43.637 4.578 1.00 35.72 137 THR A CA 1
ATOM 1105 C C . THR A 1 137 ? 5.808 44.255 3.732 1.00 35.72 137 THR A C 1
ATOM 1107 O O . THR A 1 137 ? 4.624 44.007 3.950 1.00 35.72 137 THR A O 1
ATOM 1110 N N . LYS A 1 138 ? 6.244 45.127 2.832 1.00 41.31 138 LYS A N 1
ATOM 1111 C CA . LYS A 1 138 ? 5.528 45.612 1.663 1.00 41.31 138 LYS A CA 1
ATOM 1112 C C . LYS A 1 138 ? 5.962 44.740 0.494 1.00 41.31 138 LYS A C 1
ATOM 1114 O O . LYS A 1 138 ? 7.151 44.347 0.526 1.00 41.31 138 LYS A O 1
#

Secondary structure (DSSP, 8-state):
-PPPTTTTSPPHHHHHHHHHHHHHHHHHHHHHHHHHHHHHHHHHHHHHHHHHHHHHH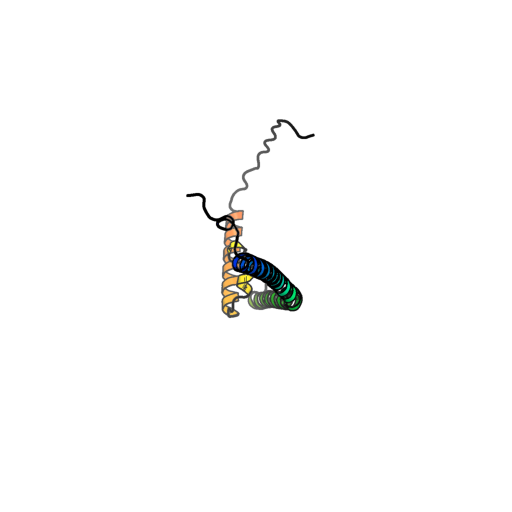HHHHHHHHHHHHHHHHSSPPPPPPGGGTGGGGGGS---HHHHHHHHHHHHHHHHHHHHHHHTS------------------

Solvent-accessible surface area (backbone atoms only — not comparable to full-atom values): 8537 Å² total; per-residue (Å²): 135,82,77,64,95,63,76,85,59,81,51,71,69,53,58,51,50,51,53,54,50,52,55,50,49,55,54,51,51,53,52,54,51,52,50,56,50,48,57,52,51,52,52,50,51,47,46,67,68,46,40,60,57,53,49,51,53,53,51,49,53,51,53,48,49,44,51,53,44,20,75,73,72,73,46,74,70,78,82,58,53,70,96,82,50,21,70,62,60,73,75,48,98,63,55,73,66,56,53,48,53,53,50,53,52,50,54,52,51,49,53,52,49,54,53,55,55,72,69,54,80,84,75,82,84,75,86,78,89,75,87,88,82,83,91,86,86,133

Sequence (138 aa):
MKPPPLFNEVSATVIQAEKVSSLRNEVQIKHEENYKEALVTIKEDLKLIEGPDIKENLQDQIRHWFIECRNLTGTFPEYPNVEEGGSAIIFSNKTPQQVTEDIIANQEEEEKDKKKAAKKPKKPKKEKEKKGTKEKTK

Organism: Ailuropoda melanoleuca (NCBI:txid9646)

Foldseek 3Di:
DDDDPCPPPDDPVVVVVVVVVVVVVVVVVVVVVVVVVCVVVVVVVCCVVCVVVVVVVLVVLVVVLQVLLCVVVVDGADFDDVVVPTSVVSPDPDDSVVSNVVRVVVVVVVVVVVVVVVPPDDDDDDDDDDDDDDDDDD

pLDDT: mean 79.37, std 19.95, range [32.09, 98.5]

InterPro domains:
  IPR052267 Nexin-Dynein Regulatory Complex Component [PTHR14690] (1-134)